Protein AF-A0A1V5JCY9-F1 (afdb_monomer)

Secondary structure (DSSP, 8-state):
----SSHHHHHHHHHHHHHHHTTHHHHHHHHHHHH-GGGHHHHHHHHHHHHHHGGGHHHHHHHHHHHH-HHHHHHHHHH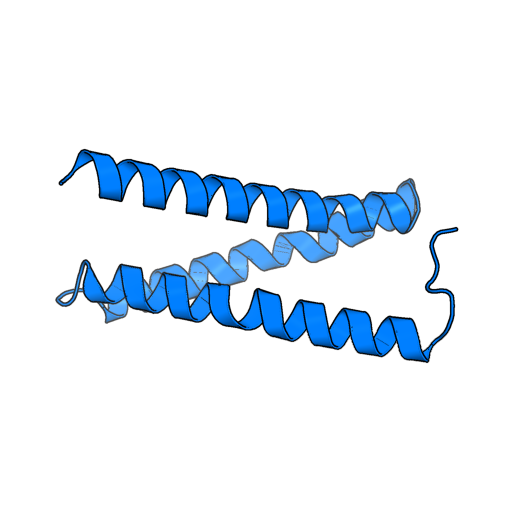HHHHHHHHHHHHHHHHHH--

Foldseek 3Di:
DPDPPDPVVVVVVVVVVCVVVVVLVVVVLVVVCVVPVVCSVVVVVVVVVVVVVVVVLVVVLVVCCVPPNNVVSVVSVVVVVVVSVVVVVVVVVVVVVVD

Solvent-accessible surface area (backbone atoms only — not comparable to full-atom values): 5675 Å² total; per-residue (Å²): 138,93,66,67,99,38,76,67,57,45,54,53,50,52,52,52,50,49,66,65,55,66,53,54,60,62,50,55,50,54,56,53,34,71,74,37,66,94,48,34,73,59,53,54,51,52,50,56,55,52,52,61,62,54,64,55,51,62,59,53,31,48,58,40,21,75,74,70,34,63,70,62,18,52,47,54,55,51,51,53,52,50,51,51,50,52,52,52,50,52,52,55,54,50,62,64,72,78,108

Mean predicted aligned error: 6.91 Å

Sequence (99 aa):
MIIPASNAAAWILVFLLGLGVANIFPLVFSLTVQKYPGRSNEISGLMMMAISGGALIPPVIGLVSDSLGVVPGMGVLLLCTVYLLIVSWIIIRKKLADI

Structure (mmCIF, N/CA/C/O backbone):
data_AF-A0A1V5JCY9-F1
#
_entry.id   AF-A0A1V5JCY9-F1
#
loop_
_atom_site.group_PDB
_atom_site.id
_atom_site.type_symbol
_atom_site.label_atom_id
_atom_site.label_alt_id
_atom_site.label_comp_id
_atom_site.label_asym_id
_atom_site.label_entity_id
_atom_site.label_seq_id
_atom_site.pdbx_PDB_ins_code
_atom_site.Cartn_x
_atom_site.Cartn_y
_atom_site.Cartn_z
_atom_site.occupancy
_atom_site.B_iso_or_equiv
_atom_site.auth_seq_id
_atom_site.auth_comp_id
_atom_site.auth_asym_id
_atom_site.auth_atom_id
_atom_site.pdbx_PDB_model_num
ATOM 1 N N . MET A 1 1 ? 10.421 1.242 -22.644 1.00 38.59 1 MET A N 1
ATOM 2 C CA . MET A 1 1 ? 11.544 1.457 -21.708 1.00 38.59 1 MET A CA 1
ATOM 3 C C . MET A 1 1 ? 11.275 2.742 -20.934 1.00 38.59 1 MET A C 1
ATOM 5 O O . MET A 1 1 ? 11.723 3.800 -21.340 1.00 38.59 1 MET A O 1
ATOM 9 N N . ILE A 1 2 ? 10.459 2.670 -19.878 1.00 48.56 2 ILE A N 1
ATOM 10 C CA . ILE A 1 2 ? 10.322 3.761 -18.903 1.00 48.56 2 ILE A CA 1
ATOM 11 C C . ILE A 1 2 ? 11.176 3.337 -17.712 1.00 48.56 2 ILE A C 1
ATOM 13 O O . ILE A 1 2 ? 10.714 2.652 -16.809 1.00 48.56 2 ILE A O 1
ATOM 17 N N . ILE A 1 3 ? 12.470 3.627 -17.809 1.00 59.66 3 ILE A N 1
ATOM 18 C CA . ILE A 1 3 ? 13.441 3.493 -16.721 1.00 59.66 3 ILE A CA 1
ATOM 19 C C . ILE A 1 3 ? 13.754 4.936 -16.307 1.00 59.66 3 ILE A C 1
ATOM 21 O O . ILE A 1 3 ? 13.877 5.784 -17.196 1.00 59.66 3 ILE A O 1
ATOM 25 N N . PRO A 1 4 ? 13.796 5.261 -15.004 1.00 52.69 4 PRO A N 1
ATOM 26 C CA . PRO A 1 4 ? 13.990 6.628 -14.533 1.00 52.69 4 PRO A CA 1
ATOM 27 C C . PRO A 1 4 ? 15.211 7.282 -15.188 1.00 52.69 4 PRO A C 1
ATOM 29 O O . PRO A 1 4 ? 16.258 6.657 -15.336 1.00 52.69 4 PRO A O 1
ATOM 32 N N . ALA A 1 5 ? 15.066 8.560 -15.549 1.00 62.53 5 ALA A N 1
ATOM 33 C CA . ALA A 1 5 ? 16.071 9.362 -16.252 1.00 62.53 5 ALA A CA 1
ATOM 34 C C . ALA A 1 5 ? 17.429 9.465 -15.518 1.00 62.53 5 ALA A C 1
ATOM 36 O O . ALA A 1 5 ? 18.418 9.881 -16.117 1.00 62.53 5 ALA A O 1
ATOM 37 N N . SER A 1 6 ? 17.490 9.091 -14.232 1.00 82.06 6 SER A N 1
ATOM 38 C CA . SER A 1 6 ? 18.714 8.943 -13.438 1.00 82.06 6 SER A CA 1
ATOM 39 C C . SER A 1 6 ? 18.475 8.056 -12.202 1.00 82.06 6 SER A C 1
ATOM 41 O O . SER A 1 6 ? 17.365 8.007 -11.666 1.00 82.06 6 SER A O 1
ATOM 43 N N . ASN A 1 7 ? 19.522 7.390 -11.695 1.00 82.56 7 ASN A N 1
ATOM 44 C CA . ASN A 1 7 ? 19.447 6.577 -10.467 1.00 82.56 7 ASN A CA 1
ATOM 45 C C . ASN A 1 7 ? 18.939 7.389 -9.262 1.00 82.56 7 ASN A C 1
ATOM 47 O O . ASN A 1 7 ? 18.192 6.873 -8.435 1.00 82.56 7 ASN A O 1
ATOM 51 N N . ALA A 1 8 ? 19.298 8.674 -9.184 1.00 87.44 8 ALA A N 1
ATOM 52 C CA . ALA A 1 8 ? 18.828 9.576 -8.136 1.00 87.44 8 ALA A CA 1
ATOM 53 C C . ALA A 1 8 ? 17.305 9.788 -8.195 1.00 87.44 8 ALA A C 1
ATOM 55 O O . ALA A 1 8 ? 16.637 9.731 -7.164 1.00 87.44 8 ALA A O 1
ATOM 56 N N . ALA A 1 9 ? 16.740 9.961 -9.395 1.00 86.62 9 ALA A N 1
ATOM 57 C CA . ALA A 1 9 ? 15.295 10.094 -9.566 1.00 86.62 9 ALA A CA 1
ATOM 58 C C . ALA A 1 9 ? 14.543 8.828 -9.117 1.00 86.62 9 ALA A C 1
ATOM 60 O O . ALA A 1 9 ? 13.479 8.936 -8.511 1.00 86.62 9 ALA A O 1
ATOM 61 N N . ALA A 1 10 ? 15.110 7.638 -9.350 1.00 85.38 10 ALA A N 1
ATOM 62 C CA . ALA A 1 10 ? 14.532 6.374 -8.891 1.00 85.38 10 ALA A CA 1
ATOM 63 C C . ALA A 1 10 ? 14.394 6.328 -7.361 1.00 85.38 10 ALA A C 1
ATOM 65 O O . ALA A 1 10 ? 13.317 6.045 -6.840 1.00 85.38 10 ALA A O 1
ATOM 66 N N . TRP A 1 11 ? 15.467 6.663 -6.640 1.00 88.06 11 TRP A N 1
ATOM 67 C CA . TRP A 1 11 ? 15.474 6.668 -5.176 1.00 88.06 11 TRP A CA 1
ATOM 68 C C . TRP A 1 11 ? 14.513 7.697 -4.586 1.00 88.06 11 TRP A C 1
ATOM 70 O O . TRP A 1 11 ? 13.800 7.391 -3.631 1.00 88.06 11 TRP A O 1
ATOM 80 N N . ILE A 1 12 ? 14.440 8.890 -5.183 1.00 91.62 12 ILE A N 1
ATOM 81 C CA . ILE A 1 12 ? 13.492 9.930 -4.766 1.00 91.62 12 ILE A CA 1
ATOM 82 C C . ILE A 1 12 ? 12.048 9.451 -4.961 1.00 91.62 12 ILE A C 1
ATOM 84 O O . ILE A 1 12 ? 11.218 9.624 -4.071 1.00 91.62 12 ILE A O 1
ATOM 88 N N . LEU A 1 13 ? 11.739 8.810 -6.091 1.00 88.56 13 LEU A N 1
ATOM 89 C CA . LEU A 1 13 ? 10.403 8.273 -6.358 1.00 88.56 13 LEU A CA 1
ATOM 90 C C . LEU A 1 13 ? 10.024 7.147 -5.391 1.00 88.56 13 LEU A C 1
ATOM 92 O O . LEU A 1 13 ? 8.899 7.137 -4.897 1.00 88.56 13 LEU A O 1
ATOM 96 N N . VAL A 1 14 ? 10.947 6.232 -5.082 1.00 88.69 14 VAL A N 1
ATOM 97 C CA . VAL A 1 14 ? 10.714 5.176 -4.081 1.00 88.69 14 VAL A CA 1
ATOM 98 C C . VAL A 1 14 ? 10.472 5.783 -2.701 1.00 88.69 14 VAL A C 1
ATOM 100 O O . VAL A 1 14 ? 9.552 5.359 -2.006 1.00 88.69 14 VAL A O 1
ATOM 103 N N . PHE A 1 15 ? 11.243 6.806 -2.320 1.00 92.69 15 PHE A N 1
ATOM 104 C CA . PHE A 1 15 ? 11.044 7.522 -1.061 1.00 92.69 15 PHE A CA 1
ATOM 105 C C . PHE A 1 15 ? 9.655 8.171 -0.987 1.00 92.69 15 PHE A C 1
ATOM 107 O O . PHE A 1 15 ? 8.932 7.973 -0.012 1.00 92.69 15 PHE A O 1
ATOM 114 N N . LEU A 1 16 ? 9.248 8.891 -2.037 1.00 91.75 16 LEU A N 1
ATOM 115 C CA . LEU A 1 16 ? 7.928 9.524 -2.119 1.00 91.75 16 LEU A CA 1
ATOM 116 C C . LEU A 1 16 ? 6.789 8.497 -2.084 1.00 91.75 16 LEU A C 1
ATOM 118 O O . LEU A 1 16 ? 5.801 8.701 -1.379 1.00 91.75 16 LEU A O 1
ATOM 122 N N . LEU A 1 17 ? 6.932 7.379 -2.803 1.00 89.62 17 LEU A N 1
ATOM 123 C CA . LEU A 1 17 ? 5.964 6.281 -2.780 1.00 89.62 17 LEU A CA 1
ATOM 124 C C . LEU A 1 17 ? 5.848 5.661 -1.387 1.00 89.62 17 LEU A C 1
ATOM 126 O O . LEU A 1 17 ? 4.736 5.474 -0.896 1.00 89.62 17 LEU A O 1
ATOM 130 N N . GLY A 1 18 ? 6.978 5.384 -0.734 1.00 90.44 18 GLY A N 1
ATOM 131 C CA . GLY A 1 18 ? 7.005 4.861 0.629 1.00 90.44 18 GLY A CA 1
ATOM 132 C C . GLY A 1 18 ? 6.306 5.801 1.608 1.00 90.44 18 GLY A C 1
ATOM 133 O O . GLY A 1 18 ? 5.445 5.363 2.369 1.00 90.44 18 GLY A O 1
ATOM 134 N N . LEU A 1 19 ? 6.602 7.100 1.531 1.00 92.12 19 LEU A N 1
ATOM 135 C CA . LEU A 1 19 ? 5.996 8.120 2.387 1.00 92.12 19 LEU A CA 1
ATOM 136 C C . LEU A 1 19 ? 4.480 8.242 2.158 1.00 92.12 19 LEU A C 1
ATOM 138 O O . LEU A 1 19 ? 3.722 8.377 3.118 1.00 92.12 19 LEU A O 1
ATOM 142 N N . GLY A 1 20 ? 4.022 8.143 0.908 1.00 88.81 20 GLY A N 1
ATOM 143 C CA . GLY A 1 20 ? 2.596 8.162 0.577 1.00 88.81 20 GLY A CA 1
ATOM 144 C C . GLY A 1 20 ? 1.839 6.929 1.080 1.00 88.81 20 GLY A C 1
ATOM 145 O O . GLY A 1 20 ? 0.768 7.056 1.674 1.00 88.81 20 GLY A O 1
ATOM 146 N N . VAL A 1 21 ? 2.393 5.731 0.872 1.00 88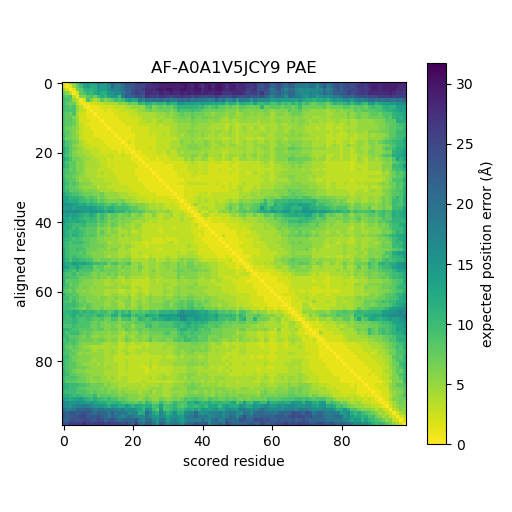.38 21 VAL A N 1
ATOM 147 C CA . VAL A 1 21 ? 1.709 4.458 1.164 1.00 88.38 21 VAL A CA 1
ATOM 148 C C . VAL A 1 21 ? 1.774 4.075 2.648 1.00 88.38 21 VAL A C 1
ATOM 150 O O . VAL A 1 21 ? 0.838 3.448 3.149 1.00 88.38 21 VAL A O 1
ATOM 153 N N . ALA A 1 22 ? 2.813 4.491 3.383 1.00 90.75 22 ALA A N 1
ATOM 154 C CA . ALA A 1 22 ? 3.021 4.123 4.791 1.00 90.75 22 ALA A CA 1
ATOM 155 C C . ALA A 1 22 ? 1.841 4.473 5.718 1.00 90.75 22 ALA A C 1
ATOM 157 O O . ALA A 1 22 ? 1.618 3.802 6.724 1.00 90.75 22 ALA A O 1
ATOM 158 N N . ASN A 1 23 ? 1.052 5.489 5.366 1.00 91.19 23 ASN A N 1
ATOM 159 C CA . ASN A 1 23 ? -0.047 5.978 6.200 1.00 91.19 23 ASN A CA 1
ATOM 160 C C . ASN A 1 23 ? -1.351 5.183 6.032 1.00 91.19 23 ASN A C 1
ATOM 162 O O . ASN A 1 23 ? -2.235 5.268 6.882 1.00 91.19 23 ASN A O 1
ATOM 166 N N . ILE A 1 24 ? -1.499 4.411 4.951 1.00 89.69 24 ILE A N 1
ATOM 167 C CA . ILE A 1 24 ? -2.779 3.784 4.588 1.00 89.69 24 ILE A CA 1
ATOM 168 C C . ILE A 1 24 ? -3.174 2.711 5.609 1.00 89.69 24 ILE A C 1
ATOM 170 O O . ILE A 1 24 ? -4.306 2.700 6.090 1.00 89.69 24 ILE A O 1
ATOM 174 N N . PHE A 1 25 ? -2.238 1.836 5.983 1.00 89.88 25 PHE A N 1
ATOM 175 C CA . PHE A 1 25 ? -2.494 0.774 6.958 1.00 89.88 25 PHE A CA 1
ATOM 176 C C . PHE A 1 25 ? -2.878 1.302 8.357 1.00 89.88 25 PHE A C 1
ATOM 178 O O . PHE A 1 25 ? -3.964 0.955 8.828 1.00 89.88 25 PHE A O 1
ATOM 185 N N . PRO A 1 26 ? -2.074 2.159 9.025 1.00 91.06 26 PRO A N 1
ATOM 186 C CA . PRO A 1 26 ? -2.430 2.676 10.348 1.00 91.06 26 PRO A CA 1
ATOM 187 C C . PRO A 1 26 ? -3.713 3.520 10.333 1.00 91.06 26 PRO A C 1
ATOM 189 O O . PRO A 1 26 ? -4.475 3.494 11.301 1.00 91.06 26 PRO A O 1
ATOM 192 N N . LEU A 1 27 ? -4.012 4.218 9.230 1.00 91.50 27 LEU A N 1
ATOM 193 C CA . LEU A 1 27 ? -5.280 4.925 9.066 1.00 91.50 27 LEU A CA 1
ATOM 194 C C . LEU A 1 27 ? -6.469 3.952 9.086 1.00 91.50 27 LEU A C 1
ATOM 196 O O . LEU A 1 27 ? -7.384 4.127 9.887 1.00 91.50 27 LEU A O 1
ATOM 200 N N . VAL A 1 28 ? -6.452 2.901 8.260 1.00 89.44 28 VAL A N 1
ATOM 201 C CA . VAL A 1 28 ? -7.531 1.894 8.228 1.00 89.44 28 VAL A CA 1
ATOM 202 C C . VAL A 1 28 ? -7.655 1.174 9.574 1.00 89.44 28 VAL A C 1
ATOM 204 O O . VAL A 1 28 ? -8.766 0.981 10.077 1.00 89.44 28 VAL A O 1
ATOM 207 N N . PHE A 1 29 ? -6.525 0.838 10.197 1.00 89.44 29 PHE A N 1
ATOM 208 C CA . PHE A 1 29 ? -6.477 0.231 11.524 1.00 89.44 29 PHE A CA 1
ATOM 209 C C . PHE A 1 29 ? -7.149 1.119 12.580 1.00 89.44 29 PHE A C 1
ATOM 211 O O . PHE A 1 29 ? -8.047 0.681 13.298 1.00 89.44 29 PHE A O 1
ATOM 218 N N . SER A 1 30 ? -6.771 2.398 12.645 1.00 90.19 30 SER A N 1
ATOM 219 C CA . SER A 1 30 ? -7.331 3.330 13.627 1.00 90.19 30 SER A CA 1
ATOM 220 C C . SER A 1 30 ? -8.833 3.556 13.435 1.00 90.19 30 SER A C 1
ATOM 222 O O . SER A 1 30 ? -9.563 3.626 14.423 1.00 90.19 30 SER A O 1
ATOM 224 N N . LEU A 1 31 ? -9.316 3.629 12.190 1.00 88.94 31 LEU A N 1
ATOM 225 C CA . LEU A 1 31 ? -10.737 3.813 11.882 1.00 88.94 31 LEU A CA 1
ATOM 226 C C . LEU A 1 31 ? -11.580 2.598 12.289 1.00 88.94 31 LEU A C 1
ATOM 228 O O . LEU A 1 31 ? -12.681 2.749 12.818 1.00 88.94 31 LEU A O 1
ATOM 232 N N . THR A 1 32 ? -11.076 1.390 12.044 1.00 87.81 32 THR A N 1
ATOM 233 C CA . THR A 1 32 ? -11.797 0.144 12.344 1.00 87.81 32 THR A CA 1
ATOM 234 C C . THR A 1 32 ? 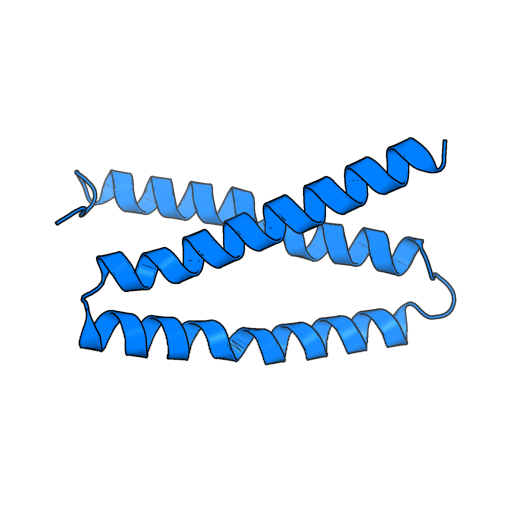-11.845 -0.146 13.841 1.00 87.81 32 THR A C 1
ATOM 236 O O . THR A 1 32 ? -12.910 -0.494 14.352 1.00 87.81 32 THR A O 1
ATOM 239 N N . VAL A 1 33 ? -10.740 0.073 14.561 1.00 88.56 33 VAL A N 1
ATOM 240 C CA . VAL A 1 33 ? -10.682 -0.085 16.023 1.00 88.56 33 VAL A CA 1
ATOM 241 C C . VAL A 1 33 ? -11.573 0.935 16.734 1.00 88.56 33 VAL A C 1
ATOM 243 O O . VAL A 1 33 ? -12.320 0.559 17.636 1.00 88.56 33 VAL A O 1
ATOM 246 N N . GLN A 1 34 ? -11.569 2.202 16.301 1.00 87.31 34 GLN A N 1
ATOM 247 C CA . GLN A 1 34 ? -12.454 3.229 16.871 1.00 87.31 34 GLN A CA 1
ATOM 248 C C . GLN A 1 34 ? -13.939 2.926 16.644 1.00 87.31 34 GLN A C 1
ATOM 250 O O . GLN A 1 34 ? -14.766 3.261 17.488 1.00 87.31 34 GLN A O 1
ATOM 255 N N . LYS A 1 35 ? -14.291 2.275 15.528 1.00 85.75 35 LYS A N 1
ATOM 256 C CA . LYS A 1 35 ? -15.679 1.899 15.232 1.00 85.75 35 LYS A CA 1
ATOM 257 C C . LYS A 1 35 ? -16.194 0.759 16.120 1.00 85.75 35 LYS A C 1
ATOM 259 O O . LYS A 1 35 ? -17.394 0.683 16.366 1.00 85.75 35 LYS A O 1
ATOM 264 N N . TYR A 1 36 ? -15.309 -0.112 16.605 1.00 85.81 36 TYR A N 1
ATOM 265 C CA . TYR A 1 36 ? -15.668 -1.297 17.392 1.00 85.81 36 TYR A CA 1
ATOM 266 C C . TYR A 1 36 ? -14.726 -1.496 18.597 1.00 85.81 36 TYR A C 1
ATOM 268 O O . TYR A 1 36 ? -13.999 -2.494 18.670 1.00 85.81 36 TYR A O 1
ATOM 276 N N . PRO A 1 37 ? -14.751 -0.584 19.584 1.00 83.50 37 PRO A N 1
ATOM 277 C CA . PRO A 1 37 ? -13.781 -0.572 20.681 1.00 83.50 37 PRO A CA 1
ATOM 278 C C . PRO A 1 37 ? -13.832 -1.838 21.553 1.00 83.50 37 PRO A C 1
ATOM 280 O O . PRO A 1 37 ? -12.792 -2.326 21.987 1.00 83.50 37 PRO A O 1
ATOM 283 N N . GLY A 1 38 ? -15.016 -2.430 21.751 1.00 88.69 38 GLY A N 1
ATOM 284 C CA . GLY A 1 38 ? -15.190 -3.647 22.559 1.00 88.69 38 GLY A CA 1
ATOM 285 C C . GLY A 1 38 ? -14.644 -4.936 21.930 1.00 88.69 38 GLY A C 1
ATOM 286 O O . GLY A 1 38 ? -14.527 -5.939 22.624 1.00 88.69 38 GLY A O 1
ATOM 287 N N . ARG A 1 39 ? -14.301 -4.931 20.633 1.00 88.31 39 ARG A N 1
ATOM 288 C CA . ARG A 1 39 ? -13.772 -6.099 19.895 1.00 88.31 39 ARG A CA 1
ATOM 289 C C . ARG A 1 39 ? -12.454 -5.795 19.176 1.00 88.31 39 ARG A C 1
ATOM 291 O O . ARG A 1 39 ? -12.101 -6.462 18.207 1.00 88.31 39 ARG A O 1
ATOM 298 N N . SER A 1 40 ? -11.709 -4.797 19.659 1.00 86.31 40 SER A N 1
ATOM 299 C CA . SER A 1 40 ? -10.455 -4.332 19.048 1.00 86.31 40 SER A CA 1
ATOM 300 C C . SER A 1 40 ? -9.460 -5.468 18.774 1.00 86.31 40 SER A C 1
ATOM 302 O O . SER A 1 40 ? -8.896 -5.544 17.684 1.00 86.31 40 SER A O 1
ATOM 304 N N . ASN A 1 41 ? -9.308 -6.399 19.723 1.00 87.56 41 ASN A N 1
ATOM 305 C CA . ASN A 1 41 ? -8.334 -7.489 19.626 1.00 87.56 41 ASN A CA 1
ATOM 306 C C . ASN A 1 41 ? -8.678 -8.524 18.537 1.00 87.56 41 ASN A C 1
ATOM 308 O O . ASN A 1 41 ? -7.792 -9.098 17.913 1.00 87.56 41 ASN A O 1
ATOM 312 N N . GLU A 1 42 ? -9.967 -8.755 18.282 1.00 91.38 42 GLU A N 1
ATOM 313 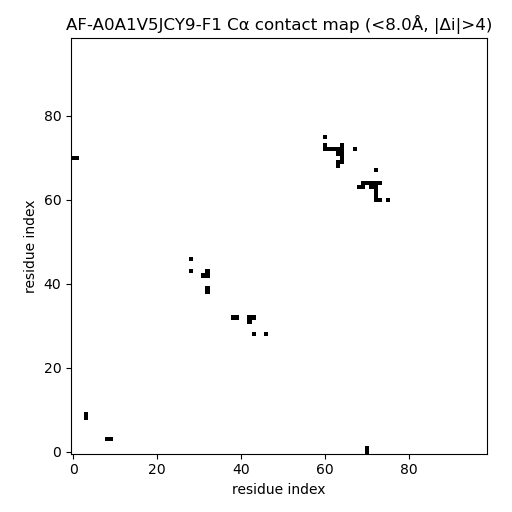C CA . GLU A 1 42 ? -10.414 -9.661 17.216 1.00 91.38 42 GLU A CA 1
ATOM 314 C C . GLU A 1 42 ? -10.274 -8.997 15.845 1.00 91.38 42 GLU A C 1
ATOM 316 O O . GLU A 1 42 ? -9.860 -9.628 14.875 1.00 91.38 42 GLU A O 1
ATOM 321 N N . ILE A 1 43 ? -10.582 -7.700 15.769 1.00 90.25 43 ILE A N 1
ATOM 322 C CA . ILE A 1 43 ? -10.530 -6.921 14.530 1.00 90.25 43 ILE A CA 1
ATOM 323 C C . ILE A 1 43 ? -9.082 -6.706 14.086 1.00 90.25 43 ILE A C 1
ATOM 325 O O . ILE A 1 43 ? -8.781 -6.858 12.903 1.00 90.25 43 ILE A O 1
ATOM 329 N N . SER A 1 44 ? -8.168 -6.415 15.017 1.00 88.12 44 SER A N 1
ATOM 330 C CA . SER A 1 44 ? -6.735 -6.318 14.728 1.00 88.12 44 SER A CA 1
ATOM 331 C C . SER A 1 44 ? -6.164 -7.642 14.215 1.00 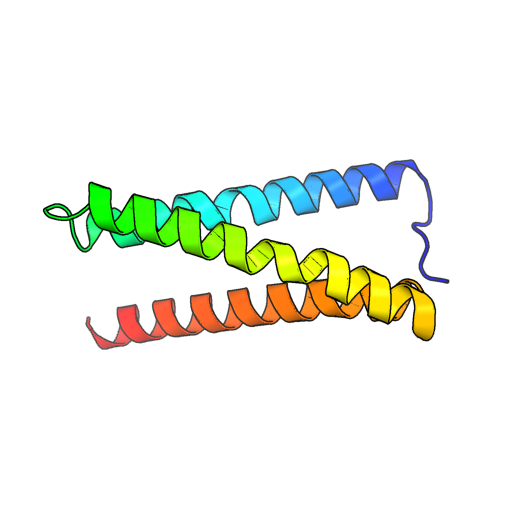88.12 44 SER A C 1
ATOM 333 O O . SER A 1 44 ? -5.457 -7.647 13.205 1.00 88.12 44 SER A O 1
ATOM 335 N N . GLY A 1 45 ? -6.538 -8.763 14.842 1.00 91.38 45 GLY A N 1
ATOM 336 C CA . GLY A 1 45 ? -6.171 -10.105 14.390 1.00 91.38 45 GLY A CA 1
ATOM 337 C C . GLY A 1 45 ? -6.691 -10.418 12.984 1.00 91.38 45 GLY A C 1
ATOM 338 O O . GLY A 1 45 ? -5.929 -10.871 12.129 1.00 91.38 45 GLY A O 1
ATOM 339 N N . LEU A 1 46 ? -7.961 -10.100 12.706 1.00 92.06 46 LEU A N 1
ATOM 340 C CA . LEU A 1 46 ? -8.566 -10.307 11.388 1.00 92.06 46 LEU A CA 1
ATOM 341 C C . LEU A 1 46 ? -7.893 -9.451 10.300 1.00 92.06 46 LEU A C 1
ATOM 343 O O . LEU A 1 46 ? -7.678 -9.922 9.185 1.00 92.06 46 LEU A O 1
ATOM 347 N N . MET A 1 47 ? -7.517 -8.206 10.617 1.00 91.00 47 MET A N 1
ATOM 348 C CA . MET A 1 47 ? -6.783 -7.337 9.691 1.00 91.00 47 MET A CA 1
ATOM 349 C C . MET A 1 47 ? -5.393 -7.884 9.363 1.00 91.00 47 MET A C 1
ATOM 351 O O . MET A 1 47 ? -5.016 -7.895 8.194 1.00 91.00 47 MET A O 1
ATOM 355 N N . MET A 1 48 ? -4.644 -8.379 10.353 1.00 89.69 48 MET A N 1
ATOM 356 C CA . MET A 1 48 ? -3.337 -9.003 10.103 1.00 89.69 48 MET A CA 1
ATOM 357 C C . MET A 1 48 ? -3.460 -10.254 9.223 1.00 89.69 48 MET A C 1
ATOM 359 O O . MET A 1 48 ? -2.648 -10.462 8.323 1.00 89.69 48 MET A O 1
ATOM 363 N N . MET A 1 49 ? -4.513 -11.051 9.417 1.00 91.62 49 MET A N 1
ATOM 364 C CA . MET A 1 49 ? -4.825 -12.182 8.540 1.00 91.62 49 MET A CA 1
ATOM 365 C C . MET A 1 49 ? -5.191 -11.733 7.114 1.00 91.62 49 MET A C 1
ATOM 367 O O . MET A 1 49 ? -4.835 -12.394 6.145 1.00 91.62 49 MET A O 1
ATOM 371 N N . ALA A 1 50 ? -5.859 -10.592 6.946 1.00 89.62 50 ALA A N 1
ATOM 372 C CA . ALA A 1 50 ? -6.118 -10.047 5.614 1.00 89.62 50 ALA A CA 1
ATOM 373 C C . ALA A 1 50 ? -4.823 -9.600 4.903 1.00 89.62 50 ALA A C 1
ATOM 375 O O . ALA A 1 50 ? -4.706 -9.768 3.688 1.00 89.62 50 ALA A O 1
ATOM 376 N N . ILE A 1 51 ? -3.828 -9.087 5.642 1.00 89.50 51 ILE A N 1
ATOM 377 C CA . ILE A 1 51 ? -2.518 -8.705 5.082 1.00 89.50 51 ILE A CA 1
ATOM 378 C C . ILE A 1 51 ? -1.794 -9.920 4.501 1.00 89.50 51 ILE A C 1
ATOM 380 O O . ILE A 1 51 ? -1.227 -9.817 3.413 1.00 89.50 51 ILE A O 1
ATOM 384 N N . SER A 1 52 ? -1.830 -11.073 5.178 1.00 87.44 52 SER A N 1
ATOM 385 C CA . SER A 1 52 ? -1.197 -12.286 4.645 1.00 87.44 52 SER A CA 1
ATOM 386 C C . SER A 1 52 ? -1.846 -12.740 3.333 1.00 87.44 52 SER A C 1
ATOM 388 O O . SER A 1 52 ? -1.139 -13.188 2.434 1.00 87.44 52 SER A O 1
ATOM 390 N N . GLY A 1 53 ? -3.152 -12.512 3.151 1.00 84.44 53 GLY A N 1
ATOM 391 C CA . GLY A 1 53 ? -3.830 -12.692 1.860 1.00 84.44 53 GLY A CA 1
ATOM 392 C C . GLY A 1 53 ? -3.287 -11.788 0.742 1.00 84.44 53 GLY A C 1
ATOM 393 O O . GLY A 1 53 ? -3.252 -12.186 -0.422 1.00 84.44 53 GLY A O 1
ATOM 394 N N . GLY A 1 54 ? -2.782 -10.599 1.085 1.00 84.44 54 GLY A N 1
ATOM 395 C CA . GLY A 1 54 ? -2.124 -9.676 0.154 1.00 84.44 54 GLY A CA 1
ATOM 396 C C . GLY A 1 54 ? -0.771 -10.169 -0.375 1.00 84.44 54 GLY A C 1
ATOM 397 O O . GLY A 1 54 ? -0.304 -9.679 -1.404 1.00 84.44 54 GLY A O 1
ATOM 398 N N . ALA A 1 55 ? -0.164 -11.182 0.257 1.00 88.62 55 ALA A N 1
ATOM 399 C CA . ALA A 1 55 ? 1.083 -11.799 -0.206 1.00 88.62 55 ALA A CA 1
ATOM 400 C C . ALA A 1 55 ? 0.943 -12.528 -1.556 1.00 88.62 55 ALA A C 1
ATOM 402 O O . ALA A 1 55 ? 1.944 -12.934 -2.140 1.00 88.62 55 ALA A O 1
ATOM 403 N N . LEU A 1 56 ? -0.281 -12.666 -2.078 1.00 89.88 56 LEU A N 1
ATOM 404 C CA . LEU A 1 56 ? -0.542 -13.177 -3.423 1.00 89.88 56 LEU A CA 1
ATOM 405 C C . LEU A 1 56 ? -0.198 -12.159 -4.529 1.00 89.88 56 LEU A C 1
ATOM 407 O O . LEU A 1 56 ? 0.048 -12.549 -5.668 1.00 89.88 56 LEU A O 1
ATOM 411 N N . ILE A 1 57 ? -0.142 -10.860 -4.213 1.00 89.62 57 ILE A N 1
ATOM 412 C CA . ILE A 1 57 ? 0.091 -9.799 -5.206 1.00 89.62 57 ILE A CA 1
ATOM 413 C C . ILE A 1 57 ? 1.504 -9.873 -5.826 1.00 89.62 57 ILE A C 1
ATOM 415 O O . ILE A 1 57 ? 1.596 -9.812 -7.053 1.00 89.62 57 ILE A O 1
ATOM 419 N N . PRO A 1 58 ? 2.609 -10.047 -5.066 1.00 90.81 58 PRO A N 1
ATOM 420 C CA . PRO A 1 58 ? 3.950 -10.142 -5.653 1.00 90.81 58 PRO A CA 1
ATOM 421 C C . PRO A 1 58 ? 4.138 -11.320 -6.628 1.00 90.81 58 PRO A C 1
ATOM 423 O O . PRO A 1 58 ? 4.680 -11.081 -7.707 1.00 90.81 58 PRO A O 1
ATOM 426 N N . PRO A 1 59 ? 3.655 -12.551 -6.345 1.00 91.38 59 PRO A N 1
ATOM 427 C CA . PRO A 1 59 ? 3.636 -13.627 -7.337 1.00 91.38 59 PRO A CA 1
ATOM 428 C C . PRO A 1 59 ? 2.893 -13.261 -8.626 1.00 91.38 59 PRO A C 1
ATOM 430 O O . PRO A 1 59 ? 3.391 -13.533 -9.715 1.00 91.38 59 PRO A O 1
ATOM 433 N N . VAL A 1 60 ? 1.734 -12.599 -8.527 1.00 90.44 60 VAL A N 1
ATOM 434 C CA . VAL A 1 60 ? 0.975 -12.146 -9.706 1.00 90.44 60 VAL A CA 1
ATOM 435 C C . VAL A 1 60 ? 1.770 -11.116 -10.511 1.00 90.44 60 VAL A C 1
ATOM 437 O O . VAL A 1 60 ? 1.834 -11.220 -11.734 1.00 90.44 60 VAL A O 1
ATOM 440 N N . ILE A 1 61 ? 2.430 -10.162 -9.847 1.00 91.38 61 ILE A N 1
ATOM 441 C CA . ILE A 1 61 ? 3.321 -9.197 -10.511 1.00 91.38 61 ILE A CA 1
ATOM 442 C C . ILE A 1 61 ? 4.462 -9.923 -11.226 1.00 91.38 61 ILE A C 1
ATOM 444 O O . ILE A 1 61 ? 4.764 -9.573 -12.365 1.00 91.38 61 ILE A O 1
ATOM 448 N N . GLY A 1 62 ? 5.071 -10.927 -10.587 1.00 89.12 62 GLY A N 1
ATOM 449 C CA . GLY A 1 62 ? 6.135 -11.744 -11.173 1.00 89.12 62 GLY A CA 1
ATOM 450 C C . GLY A 1 62 ? 5.677 -12.442 -12.451 1.00 89.12 62 GLY A C 1
ATOM 451 O O . GLY A 1 62 ? 6.237 -12.199 -13.512 1.00 89.12 62 GLY A O 1
ATOM 452 N N . LEU A 1 63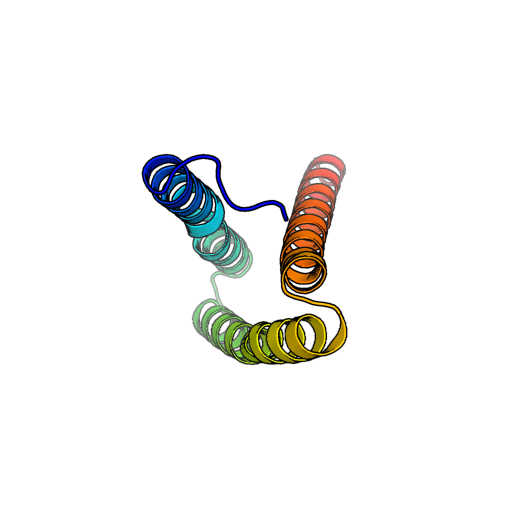 ? 4.571 -13.188 -12.387 1.00 90.50 63 LEU A N 1
ATOM 453 C CA . LEU A 1 63 ? 4.010 -13.903 -13.541 1.00 90.50 63 LEU A CA 1
ATOM 454 C C . LEU A 1 63 ? 3.654 -12.974 -14.716 1.00 90.50 63 LEU A C 1
ATOM 456 O O . LEU A 1 63 ? 3.905 -13.296 -15.880 1.00 90.50 63 LEU A O 1
ATOM 460 N N . VAL A 1 64 ? 3.072 -11.805 -14.429 1.00 88.56 64 VAL A N 1
ATOM 461 C CA . VAL A 1 64 ? 2.747 -10.804 -15.461 1.00 88.56 64 VAL A CA 1
ATOM 462 C C . VAL A 1 64 ? 4.024 -10.187 -16.040 1.00 88.56 64 VAL A C 1
ATOM 464 O O . VAL A 1 64 ? 4.109 -9.958 -17.247 1.00 88.56 64 VAL A O 1
ATOM 467 N N . SER A 1 65 ? 5.032 -9.951 -15.198 1.00 89.06 65 SER A N 1
ATOM 468 C CA . SER A 1 65 ? 6.316 -9.387 -15.623 1.00 89.06 65 SER A CA 1
ATOM 469 C C . SER A 1 65 ? 7.114 -10.351 -16.497 1.00 89.06 65 SER A C 1
ATOM 471 O O . SER A 1 65 ? 7.712 -9.919 -17.480 1.00 89.06 65 SER A O 1
ATOM 473 N N . ASP A 1 66 ? 7.084 -11.643 -16.176 1.00 88.19 66 ASP A N 1
ATOM 474 C CA . ASP A 1 66 ? 7.819 -12.682 -16.899 1.00 88.19 66 ASP A CA 1
ATOM 475 C C . ASP A 1 66 ? 7.229 -12.949 -18.293 1.00 88.19 66 ASP A C 1
ATOM 477 O O . ASP A 1 66 ? 7.950 -13.326 -19.214 1.00 88.19 66 ASP A O 1
ATOM 481 N N . SER A 1 67 ? 5.922 -12.725 -18.474 1.00 87.06 67 SER A N 1
ATOM 482 C CA . SER A 1 67 ? 5.213 -12.986 -19.736 1.00 87.06 67 SER A CA 1
ATOM 483 C C . SER A 1 67 ? 5.127 -11.775 -20.671 1.00 87.06 67 SER A C 1
ATOM 485 O O . SER A 1 67 ? 5.261 -11.926 -21.884 1.00 87.06 67 SER A O 1
ATOM 487 N N . LEU A 1 68 ? 4.895 -10.575 -20.130 1.00 82.88 68 LEU A N 1
ATOM 488 C CA . LEU A 1 68 ? 4.618 -9.356 -20.908 1.00 82.88 68 LEU A CA 1
ATOM 489 C C . LEU A 1 68 ? 5.677 -8.252 -20.703 1.00 82.88 68 LEU A C 1
ATOM 491 O O . LEU A 1 68 ? 5.610 -7.197 -21.339 1.00 82.88 68 LEU A O 1
ATOM 495 N N . GLY A 1 69 ? 6.663 -8.483 -19.830 1.00 82.88 69 GLY A N 1
ATOM 496 C CA . GLY A 1 69 ? 7.706 -7.530 -19.450 1.00 82.88 69 GLY A CA 1
ATOM 497 C C . GLY A 1 69 ? 7.382 -6.724 -18.184 1.00 82.88 69 GLY A C 1
ATOM 498 O O . GLY A 1 69 ? 6.257 -6.675 -17.697 1.00 82.88 69 GLY A O 1
ATOM 499 N N . VAL A 1 70 ? 8.384 -6.022 -17.648 1.00 81.56 70 VAL A N 1
ATOM 500 C CA . VAL A 1 70 ? 8.297 -5.327 -16.342 1.00 81.56 70 VAL A CA 1
ATOM 501 C C . VAL A 1 70 ? 7.249 -4.201 -16.314 1.00 81.56 70 VAL A C 1
ATOM 503 O O . VAL A 1 70 ? 6.612 -3.960 -15.291 1.00 81.56 70 VAL A O 1
ATOM 506 N N . VAL A 1 71 ? 7.039 -3.508 -17.439 1.00 82.25 71 VAL A N 1
ATOM 507 C CA . VAL A 1 71 ? 6.107 -2.366 -17.530 1.00 82.25 71 VAL A CA 1
ATOM 508 C C . VAL A 1 71 ? 4.650 -2.779 -17.248 1.00 82.25 71 VAL A C 1
ATOM 510 O O . VAL A 1 71 ? 4.033 -2.161 -16.379 1.00 82.25 71 VAL A O 1
ATOM 513 N N . PRO A 1 72 ? 4.080 -3.812 -17.902 1.00 82.00 72 PRO A N 1
ATOM 514 C CA . PRO A 1 72 ? 2.743 -4.296 -17.554 1.00 82.00 72 PRO A CA 1
ATOM 515 C C . PRO A 1 72 ? 2.663 -4.907 -16.147 1.00 82.00 72 PRO A C 1
ATOM 517 O O . PRO A 1 72 ? 1.628 -4.761 -15.499 1.00 82.00 72 PRO A O 1
ATOM 520 N N . GLY A 1 73 ? 3.747 -5.492 -15.622 1.00 82.69 73 GLY A N 1
ATOM 521 C CA . GLY A 1 73 ? 3.815 -5.939 -14.225 1.00 82.69 73 GLY A CA 1
ATOM 522 C C . GLY A 1 73 ? 3.600 -4.806 -13.215 1.00 82.69 73 GLY A C 1
ATOM 523 O O . GLY A 1 73 ? 2.824 -4.945 -12.269 1.00 82.69 73 GLY A O 1
ATOM 524 N N . MET A 1 74 ? 4.191 -3.631 -13.461 1.00 83.75 74 MET A N 1
ATOM 525 C CA . MET A 1 74 ? 3.941 -2.422 -12.658 1.00 83.75 74 MET A CA 1
ATOM 526 C C . MET A 1 74 ? 2.491 -1.915 -12.768 1.00 83.75 74 MET A C 1
ATOM 528 O O . MET A 1 74 ? 2.002 -1.248 -11.854 1.00 83.75 74 MET A O 1
ATOM 532 N N . GLY A 1 75 ? 1.772 -2.263 -13.84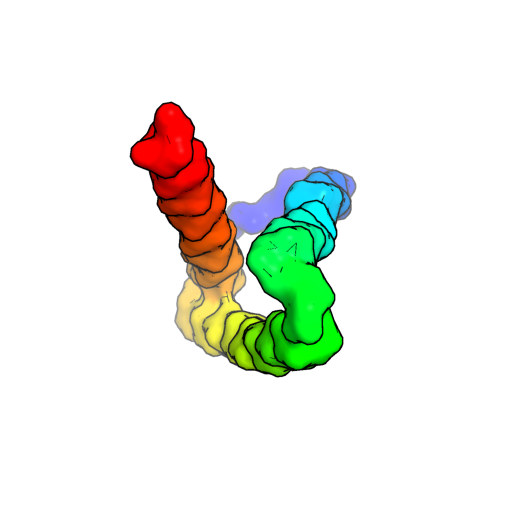0 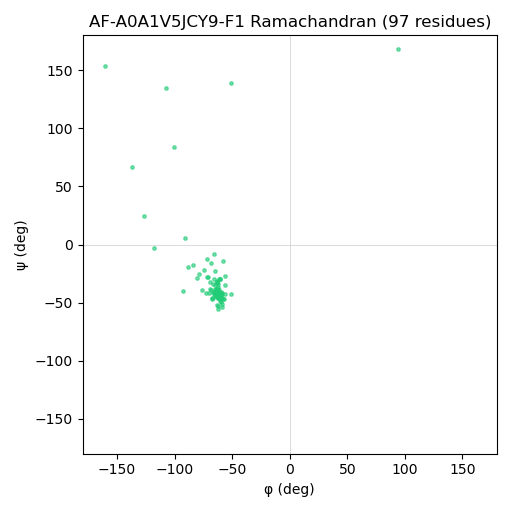1.00 86.19 75 GLY A N 1
ATOM 533 C CA . GLY A 1 75 ? 0.347 -1.964 -14.001 1.00 86.19 75 GLY A CA 1
ATOM 534 C C . GLY A 1 75 ? -0.533 -2.601 -12.920 1.00 86.19 75 GLY A C 1
ATOM 535 O O . GLY A 1 75 ? -1.532 -2.012 -12.513 1.00 86.19 75 GLY A O 1
ATOM 536 N N . VAL A 1 76 ? -0.132 -3.752 -12.373 1.00 88.06 76 VAL A N 1
ATOM 537 C CA . VAL A 1 76 ? -0.845 -4.414 -11.266 1.00 88.06 76 VAL A CA 1
ATOM 538 C C . VAL A 1 76 ? -0.810 -3.561 -9.993 1.00 88.06 76 VAL A C 1
ATOM 540 O O . VAL A 1 76 ? -1.815 -3.452 -9.289 1.00 88.06 76 VAL A O 1
ATOM 543 N N . LEU A 1 77 ? 0.317 -2.895 -9.714 1.00 88.06 77 LEU A N 1
ATOM 544 C CA . LEU A 1 77 ? 0.428 -1.967 -8.584 1.00 88.06 77 LEU A CA 1
ATOM 545 C C . LEU A 1 77 ? -0.481 -0.748 -8.775 1.00 88.06 77 LEU A C 1
ATOM 547 O O . LEU A 1 7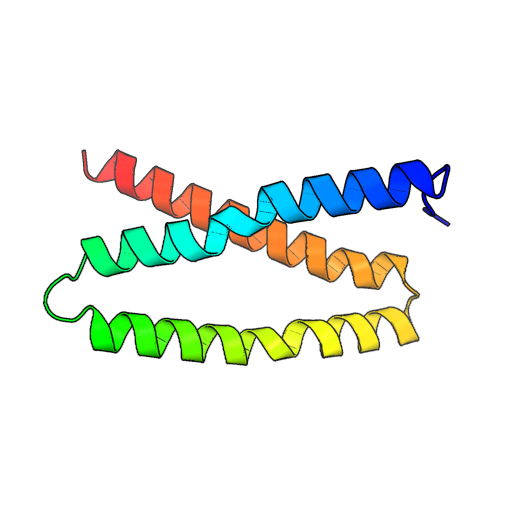7 ? -1.164 -0.349 -7.834 1.00 88.06 77 LEU A O 1
ATOM 551 N N . LEU A 1 78 ? -0.556 -0.210 -9.998 1.00 89.06 78 LEU A N 1
ATOM 552 C CA . LEU A 1 78 ? -1.486 0.875 -10.324 1.00 89.06 78 LEU A CA 1
ATOM 553 C C . LEU A 1 78 ? -2.944 0.459 -10.095 1.00 89.06 78 LEU A C 1
ATOM 555 O O . LEU A 1 78 ? -3.703 1.225 -9.504 1.00 89.06 78 LEU A O 1
ATOM 559 N N . LEU A 1 79 ? -3.330 -0.759 -10.488 1.00 91.19 79 LEU A N 1
ATOM 560 C CA . LEU A 1 79 ? -4.669 -1.291 -10.215 1.00 91.19 79 LEU A CA 1
ATOM 561 C C . LEU A 1 79 ? -4.961 -1.365 -8.709 1.00 91.19 79 LEU A C 1
ATOM 563 O O . LEU A 1 79 ? -6.050 -0.983 -8.278 1.00 91.19 79 LEU A O 1
ATOM 567 N N . CYS A 1 80 ? -3.986 -1.778 -7.894 1.00 89.31 80 CYS A N 1
ATOM 568 C CA . CYS A 1 80 ? -4.124 -1.790 -6.434 1.00 89.31 80 CYS A CA 1
ATOM 569 C C . CYS A 1 80 ? -4.314 -0.374 -5.865 1.00 89.31 80 CYS A C 1
ATOM 571 O O . CYS A 1 80 ? -5.166 -0.159 -5.002 1.00 89.31 80 CYS A O 1
ATOM 573 N N . THR A 1 81 ? -3.568 0.614 -6.366 1.00 89.25 81 THR A N 1
ATOM 574 C CA . THR A 1 81 ? -3.733 2.018 -5.961 1.00 89.25 81 THR A CA 1
ATOM 575 C C . THR A 1 81 ? -5.105 2.568 -6.354 1.00 89.25 81 THR A C 1
ATOM 577 O O . THR A 1 81 ? -5.748 3.234 -5.545 1.00 89.25 81 THR A O 1
ATOM 580 N N . VAL A 1 82 ? -5.594 2.258 -7.559 1.00 93.12 82 VAL A N 1
ATOM 581 C CA . VAL A 1 82 ? -6.942 2.647 -8.006 1.00 93.12 82 VAL A CA 1
ATOM 582 C C . VAL A 1 82 ? -8.015 2.016 -7.119 1.00 93.12 82 VAL A C 1
ATOM 584 O O . VAL A 1 82 ? -8.942 2.708 -6.704 1.00 93.12 82 VAL A O 1
ATOM 587 N N . TYR A 1 83 ? -7.869 0.740 -6.757 1.00 90.69 83 TYR A N 1
ATOM 588 C CA . TYR A 1 83 ? -8.770 0.082 -5.810 1.00 90.69 83 TYR A CA 1
ATOM 589 C C . TYR A 1 83 ? -8.813 0.813 -4.458 1.00 90.69 83 TYR A C 1
ATOM 591 O O . TYR A 1 83 ? -9.898 1.124 -3.962 1.00 90.69 83 TYR A O 1
ATOM 599 N N . LEU A 1 84 ? -7.654 1.169 -3.890 1.00 89.44 84 LEU A N 1
ATOM 600 C CA . LEU A 1 84 ? -7.585 1.931 -2.637 1.00 89.44 84 LEU A CA 1
ATOM 601 C C . LEU A 1 84 ? -8.241 3.316 -2.753 1.00 89.44 84 LEU A C 1
ATOM 603 O O . LEU A 1 84 ? -8.940 3.739 -1.830 1.00 89.44 84 LEU A O 1
ATOM 607 N N . LEU A 1 85 ? -8.071 4.001 -3.888 1.00 90.31 85 LEU A N 1
ATOM 608 C CA . LEU A 1 85 ? -8.727 5.284 -4.157 1.00 90.31 85 LEU A CA 1
ATOM 609 C C . LEU A 1 85 ? -10.252 5.145 -4.225 1.00 90.31 85 LEU A C 1
ATOM 611 O O . LEU A 1 85 ? -10.958 5.951 -3.621 1.00 90.31 85 LEU A O 1
ATOM 615 N N . ILE A 1 86 ? -10.769 4.111 -4.894 1.00 92.12 86 ILE A N 1
ATOM 616 C CA . ILE A 1 86 ? -12.213 3.837 -4.966 1.00 92.12 86 ILE A CA 1
ATOM 617 C C . ILE A 1 86 ? -12.775 3.562 -3.567 1.00 92.12 86 ILE A C 1
ATOM 619 O O . ILE A 1 86 ? -13.801 4.131 -3.193 1.00 92.12 86 ILE A O 1
ATOM 623 N N . VAL A 1 87 ? -12.098 2.735 -2.764 1.00 89.00 87 VAL A N 1
ATOM 624 C CA . VAL A 1 87 ? -12.517 2.437 -1.385 1.00 89.00 87 VAL A CA 1
ATOM 625 C C . VAL A 1 87 ? -12.537 3.707 -0.534 1.00 89.00 87 VAL A C 1
ATOM 627 O O . VAL A 1 87 ? -13.527 3.973 0.149 1.00 89.00 87 VAL A O 1
ATOM 630 N N . SER A 1 88 ? -11.482 4.521 -0.611 1.00 88.00 88 SER A N 1
ATOM 631 C CA . SER A 1 88 ? -11.411 5.809 0.083 1.00 88.00 88 SER A CA 1
ATOM 632 C C . SER A 1 88 ? -12.571 6.727 -0.317 1.00 88.00 88 SER A C 1
ATOM 634 O O . SER A 1 88 ? -13.280 7.251 0.544 1.00 88.00 88 SER A O 1
ATOM 636 N N . TRP A 1 89 ? -12.839 6.841 -1.620 1.00 90.25 89 TRP A N 1
ATOM 637 C CA . TRP A 1 89 ? -13.937 7.641 -2.153 1.00 90.25 89 TRP A CA 1
ATOM 638 C C . TRP A 1 89 ? -15.307 7.174 -1.645 1.00 90.25 89 TRP A C 1
ATOM 640 O O . TRP A 1 89 ? -16.125 7.990 -1.218 1.00 90.25 89 TRP A O 1
ATOM 650 N N . ILE A 1 90 ? -15.557 5.861 -1.628 1.00 88.44 90 ILE A N 1
ATOM 651 C CA . ILE A 1 90 ? -16.804 5.278 -1.110 1.00 88.44 90 ILE A CA 1
ATOM 652 C C . ILE A 1 90 ? -16.977 5.588 0.383 1.00 88.44 90 ILE A C 1
ATOM 654 O O . ILE A 1 90 ? -18.075 5.957 0.806 1.00 88.44 90 ILE A O 1
ATOM 658 N N . ILE A 1 91 ? -15.913 5.467 1.185 1.00 83.81 91 ILE A N 1
ATOM 659 C CA . ILE A 1 91 ? -15.954 5.761 2.626 1.00 83.81 91 ILE A CA 1
ATOM 660 C C . ILE A 1 91 ? -16.285 7.238 2.867 1.00 83.81 91 ILE A C 1
ATOM 662 O O . ILE A 1 91 ? -17.156 7.538 3.684 1.00 83.81 91 ILE A O 1
ATOM 666 N N . ILE A 1 92 ? -15.643 8.152 2.133 1.00 84.69 92 ILE A N 1
ATOM 667 C CA . ILE A 1 92 ? -15.906 9.596 2.227 1.00 84.69 92 ILE A CA 1
ATOM 668 C C . ILE A 1 92 ? -17.363 9.904 1.862 1.00 84.69 92 ILE A C 1
ATOM 670 O O . ILE A 1 92 ? -18.032 10.643 2.581 1.00 84.69 92 ILE A O 1
ATOM 674 N N . ARG A 1 93 ? -17.885 9.301 0.786 1.00 83.12 93 ARG A N 1
ATOM 675 C CA . ARG A 1 93 ? -19.271 9.508 0.338 1.00 83.12 93 ARG A CA 1
ATOM 676 C C . ARG A 1 93 ? -20.299 8.978 1.334 1.00 83.12 93 ARG A C 1
ATOM 678 O O . ARG A 1 93 ? -21.292 9.656 1.563 1.00 83.12 93 ARG A O 1
ATOM 685 N N . LYS A 1 94 ? -20.064 7.811 1.945 1.00 73.38 94 LYS A N 1
ATOM 686 C CA . LYS A 1 94 ? -20.941 7.292 3.008 1.00 73.38 94 LYS A CA 1
ATOM 687 C C . LYS A 1 94 ? -20.928 8.192 4.237 1.00 73.38 94 LYS A C 1
ATOM 689 O O . LYS A 1 94 ? -21.987 8.541 4.735 1.00 73.38 94 LYS A O 1
ATOM 694 N N . LYS A 1 95 ? -19.745 8.643 4.664 1.00 67.56 95 LYS A N 1
ATOM 695 C CA . LYS A 1 95 ? -19.616 9.561 5.801 1.00 67.56 95 LYS A CA 1
ATOM 696 C C . LYS A 1 95 ? -20.350 10.890 5.574 1.00 67.56 95 LYS A C 1
ATOM 698 O O . LYS A 1 95 ? -20.790 11.483 6.543 1.00 67.56 95 LYS A O 1
ATOM 703 N N . LEU A 1 96 ? -20.478 11.345 4.324 1.00 60.47 96 LEU A N 1
ATOM 704 C CA . LEU A 1 96 ? -21.227 12.554 3.964 1.00 60.47 96 LEU A CA 1
ATOM 705 C C . LEU A 1 96 ? -22.751 12.352 3.910 1.00 60.47 96 LEU A C 1
ATOM 707 O O . LEU A 1 96 ? -23.477 13.327 4.016 1.00 60.47 96 LEU A O 1
ATOM 711 N N . ALA A 1 97 ? -23.218 11.124 3.671 1.00 57.25 97 ALA A N 1
ATOM 712 C CA . ALA A 1 97 ? -24.642 10.796 3.564 1.00 57.25 97 ALA A CA 1
ATOM 713 C C . ALA A 1 97 ? -25.287 10.452 4.920 1.00 57.25 97 ALA A C 1
ATOM 715 O O . ALA A 1 97 ? -26.507 10.490 5.032 1.00 57.25 97 ALA A O 1
ATOM 716 N N . ASP A 1 98 ? -24.470 10.108 5.921 1.00 53.47 98 ASP A N 1
ATOM 717 C CA . ASP A 1 98 ? -24.880 9.850 7.310 1.00 53.47 98 ASP A CA 1
ATOM 718 C C . ASP A 1 98 ? -24.830 11.118 8.209 1.00 53.47 98 ASP A C 1
ATOM 720 O O . ASP A 1 98 ? -25.009 11.005 9.423 1.00 53.47 98 ASP A O 1
ATOM 724 N N . ILE A 1 99 ? -24.553 12.307 7.646 1.00 48.88 99 ILE A N 1
ATOM 725 C CA . ILE A 1 99 ? -24.605 13.628 8.321 1.00 48.88 99 ILE A CA 1
ATOM 726 C C . ILE A 1 99 ? -25.850 14.371 7.842 1.00 48.88 99 ILE A C 1
ATOM 728 O O . ILE A 1 99 ? -26.534 14.968 8.702 1.00 48.88 99 ILE A O 1
#

Radius of gyration: 17.27 Å; Cα contacts (8 Å, |Δi|>4): 26; chains: 1; bounding box: 44×28×44 Å

pLDDT: mean 84.82, std 10.77, range [38.59, 93.12]